Protein AF-A0A9E0L1C8-F1 (afdb_monomer_lite)

Foldseek 3Di:
DDDDDDDDPDDPPDPPDDPVPDDPVRVVVVVVVVLVPDDPVVNVVVVVLVVVLVVCCVPVNNVVSVLVVVQVVCVVVVHHRPD

Structure (mmCIF, N/CA/C/O backbone):
data_AF-A0A9E0L1C8-F1
#
_entry.id   AF-A0A9E0L1C8-F1
#
loop_
_atom_site.group_PDB
_atom_site.id
_atom_site.type_symbol
_atom_site.label_atom_id
_atom_site.label_alt_id
_atom_site.label_comp_id
_atom_site.label_asym_id
_atom_site.label_entity_id
_atom_site.label_seq_id
_atom_site.pdbx_PDB_ins_code
_atom_site.Cartn_x
_atom_site.Cartn_y
_atom_site.Cartn_z
_atom_site.occupancy
_atom_site.B_iso_or_equiv
_atom_site.auth_seq_id
_atom_site.auth_comp_id
_atom_site.auth_asym_id
_atom_site.auth_atom_id
_atom_site.pdbx_PDB_model_num
ATOM 1 N N . MET A 1 1 ? 44.581 -42.634 -7.617 1.00 48.56 1 MET A N 1
ATOM 2 C CA . MET A 1 1 ? 43.947 -41.435 -8.204 1.00 48.56 1 MET A CA 1
ATOM 3 C C . MET A 1 1 ? 42.532 -41.353 -7.664 1.00 48.56 1 MET A C 1
ATOM 5 O O . MET A 1 1 ? 41.663 -42.022 -8.201 1.00 48.56 1 MET A O 1
ATOM 9 N N . THR A 1 2 ? 42.317 -40.590 -6.593 1.00 48.06 2 THR A N 1
ATOM 10 C CA . THR A 1 2 ? 40.964 -40.250 -6.133 1.00 48.06 2 THR A CA 1
ATOM 11 C C . THR A 1 2 ? 41.056 -38.987 -5.287 1.00 48.06 2 THR A C 1
ATOM 13 O O . THR A 1 2 ? 41.482 -39.048 -4.141 1.00 48.06 2 THR A O 1
ATOM 16 N N . ASP A 1 3 ? 40.707 -37.846 -5.879 1.00 50.59 3 ASP A N 1
ATOM 17 C CA . ASP A 1 3 ? 40.562 -36.574 -5.170 1.00 50.59 3 ASP A CA 1
ATOM 18 C C . ASP A 1 3 ? 39.080 -36.185 -5.238 1.00 50.59 3 ASP A C 1
ATOM 20 O O . ASP A 1 3 ? 38.542 -35.852 -6.296 1.00 50.59 3 ASP A O 1
ATOM 24 N N . PHE A 1 4 ? 38.391 -36.380 -4.116 1.00 56.19 4 PHE A N 1
ATOM 25 C CA . PHE A 1 4 ? 36.957 -36.166 -3.958 1.00 56.19 4 PHE A CA 1
ATOM 26 C C . PHE A 1 4 ? 36.733 -34.697 -3.587 1.00 56.19 4 PHE A C 1
ATOM 28 O O . PHE A 1 4 ? 36.770 -34.307 -2.420 1.00 56.19 4 PHE A O 1
ATOM 35 N N . LYS A 1 5 ? 36.563 -33.851 -4.603 1.00 57.00 5 LYS A N 1
ATOM 36 C CA . LYS A 1 5 ? 36.420 -32.402 -4.439 1.00 57.00 5 LYS A CA 1
ATOM 37 C C . LYS A 1 5 ? 34.967 -32.044 -4.094 1.00 57.00 5 LYS A C 1
ATOM 39 O O . LYS A 1 5 ? 34.164 -31.759 -4.976 1.00 57.00 5 LYS A O 1
ATOM 44 N N . ILE A 1 6 ? 34.620 -32.055 -2.806 1.00 63.53 6 ILE A N 1
ATOM 45 C CA . ILE A 1 6 ? 33.358 -31.489 -2.293 1.00 63.53 6 ILE A CA 1
ATOM 46 C C . ILE A 1 6 ? 33.546 -29.987 -2.099 1.00 63.53 6 ILE A C 1
ATOM 48 O O . ILE A 1 6 ? 34.380 -29.609 -1.281 1.00 63.53 6 ILE A O 1
ATOM 52 N N . ARG A 1 7 ? 32.728 -29.150 -2.753 1.00 56.94 7 ARG A N 1
ATOM 53 C CA . ARG A 1 7 ? 32.205 -27.895 -2.172 1.00 56.94 7 ARG A CA 1
ATOM 54 C C . ARG A 1 7 ? 30.886 -27.488 -2.844 1.00 56.94 7 ARG A C 1
ATOM 56 O O . ARG A 1 7 ? 30.925 -27.065 -3.995 1.00 56.94 7 ARG A O 1
ATOM 63 N N . PRO A 1 8 ? 29.760 -27.460 -2.118 1.00 55.66 8 PRO A N 1
ATOM 64 C CA . PRO A 1 8 ? 28.748 -26.440 -2.314 1.00 55.66 8 PRO A CA 1
ATOM 65 C C . PRO A 1 8 ? 28.951 -25.377 -1.228 1.00 55.66 8 PRO A C 1
ATOM 67 O O . PRO A 1 8 ? 28.618 -25.581 -0.065 1.00 55.66 8 PRO A O 1
ATOM 70 N N . SER A 1 9 ? 29.557 -24.249 -1.596 1.00 60.91 9 SER A N 1
ATOM 71 C CA . SER A 1 9 ? 29.522 -23.043 -0.767 1.00 60.91 9 SER A CA 1
ATOM 72 C C . SER A 1 9 ? 28.265 -22.277 -1.154 1.00 60.91 9 SER A C 1
ATOM 74 O O . SER A 1 9 ? 28.329 -21.398 -2.011 1.00 60.91 9 SER A O 1
ATOM 76 N N . SER A 1 10 ? 27.121 -22.631 -0.568 1.00 64.50 10 SER A N 1
ATOM 77 C CA . SER A 1 10 ? 25.979 -21.717 -0.586 1.00 64.50 10 SER A CA 1
ATOM 78 C C . SER A 1 10 ? 26.403 -20.418 0.108 1.00 64.50 10 SER A C 1
ATOM 80 O O . SER A 1 10 ? 27.033 -20.493 1.169 1.00 64.50 10 SER A O 1
ATOM 82 N N . PRO A 1 11 ? 26.128 -19.237 -0.472 1.00 66.25 11 PRO A N 1
ATOM 83 C CA . PRO A 1 11 ? 26.365 -17.988 0.232 1.00 66.25 11 PRO A CA 1
ATOM 84 C C . PRO A 1 11 ? 25.521 -17.971 1.516 1.00 66.25 11 PRO A C 1
ATOM 86 O O . PRO A 1 11 ? 24.440 -18.570 1.539 1.00 66.25 11 PRO A O 1
ATOM 89 N N . PRO A 1 12 ? 25.997 -17.323 2.591 1.00 61.41 12 PRO A N 1
ATOM 90 C CA . PRO A 1 12 ? 25.170 -17.111 3.765 1.00 61.41 12 PRO A CA 1
ATOM 91 C C . PRO A 1 12 ? 23.941 -16.316 3.322 1.00 61.41 12 PRO A C 1
ATOM 93 O O . PRO A 1 12 ? 24.066 -15.188 2.848 1.00 61.41 12 PRO A O 1
ATOM 96 N N . VAL A 1 13 ? 22.757 -16.920 3.436 1.00 65.06 13 VAL A N 1
ATOM 97 C CA . VAL A 1 13 ? 21.499 -16.174 3.386 1.00 65.06 13 VAL A CA 1
ATOM 98 C C . VAL A 1 13 ? 21.579 -15.195 4.551 1.00 65.06 13 VAL A C 1
ATOM 100 O O . VAL A 1 13 ? 21.600 -15.619 5.708 1.00 65.06 13 VAL A O 1
ATOM 103 N N . ALA A 1 14 ? 21.747 -13.906 4.249 1.00 62.25 14 ALA A N 1
ATOM 104 C CA . ALA A 1 14 ? 21.707 -12.872 5.269 1.00 62.25 14 ALA A CA 1
ATOM 105 C C . ALA A 1 14 ? 20.362 -12.997 6.005 1.00 62.25 14 ALA A C 1
ATOM 107 O O . ALA A 1 14 ? 19.340 -13.189 5.339 1.00 62.25 14 ALA A O 1
ATOM 108 N N . PRO A 1 15 ? 20.337 -12.955 7.349 1.00 64.50 15 PRO A N 1
ATOM 109 C CA . PRO A 1 15 ? 19.080 -13.000 8.075 1.00 64.50 15 PRO A CA 1
ATOM 110 C C . PRO A 1 15 ? 18.222 -11.826 7.605 1.00 64.50 15 PRO A C 1
ATOM 112 O O . PRO A 1 15 ? 18.673 -10.682 7.664 1.00 64.50 15 PRO A O 1
ATOM 115 N N . LEU A 1 16 ? 17.012 -12.115 7.125 1.00 64.31 16 LEU A N 1
ATOM 116 C CA . LEU A 1 16 ? 15.987 -11.100 6.915 1.00 64.31 16 LEU A CA 1
ATOM 117 C C . LEU A 1 16 ? 15.755 -10.445 8.283 1.00 64.31 16 LEU A C 1
ATOM 119 O O . LEU A 1 16 ? 15.283 -11.112 9.206 1.00 64.31 16 LEU A O 1
ATOM 123 N N . ARG A 1 17 ? 16.201 -9.196 8.456 1.00 61.78 17 ARG A N 1
ATOM 124 C CA . ARG A 1 17 ? 15.977 -8.455 9.703 1.00 61.78 17 ARG A CA 1
ATOM 125 C C . ARG A 1 17 ? 14.479 -8.257 9.876 1.00 61.78 17 ARG A C 1
ATOM 127 O O . ARG A 1 17 ? 13.767 -8.017 8.904 1.00 61.78 17 ARG A O 1
ATOM 134 N N . HIS A 1 18 ? 13.997 -8.385 11.108 1.00 57.88 18 HIS A N 1
ATOM 135 C CA . HIS A 1 18 ? 12.598 -8.096 11.381 1.00 57.88 18 HIS A CA 1
ATOM 136 C C . HIS A 1 18 ? 12.348 -6.589 11.200 1.00 57.88 18 HIS A C 1
ATOM 138 O O . HIS A 1 18 ? 13.150 -5.790 11.689 1.00 57.88 18 HIS A O 1
ATOM 144 N N . PRO A 1 19 ? 11.225 -6.180 10.582 1.00 59.59 19 PRO A N 1
ATOM 145 C CA . PRO A 1 19 ? 10.912 -4.766 10.355 1.00 59.59 19 PRO A CA 1
ATOM 146 C C . PRO A 1 19 ? 10.843 -3.951 11.659 1.00 59.59 19 PRO A C 1
ATOM 148 O O . PRO A 1 19 ? 11.090 -2.752 11.655 1.00 59.59 19 PRO A O 1
ATOM 151 N N . SER A 1 20 ? 10.587 -4.598 12.802 1.00 61.88 20 SER A N 1
ATOM 152 C CA . SER A 1 20 ? 10.587 -3.960 14.128 1.00 61.88 20 SER A CA 1
ATOM 153 C C . SER A 1 20 ? 11.978 -3.616 14.685 1.00 61.88 20 SER A C 1
ATOM 155 O O . SER A 1 20 ? 12.056 -2.925 15.698 1.00 61.88 20 SER A O 1
ATOM 157 N N . GLU A 1 21 ? 13.066 -4.096 14.073 1.00 67.00 21 GLU A N 1
ATOM 158 C CA . GLU A 1 21 ? 14.454 -3.828 14.496 1.00 67.00 21 GLU A CA 1
ATOM 159 C C . GLU A 1 21 ? 15.171 -2.811 13.595 1.00 67.00 21 GLU A C 1
ATOM 161 O O . GLU A 1 21 ? 16.312 -2.436 13.874 1.00 67.00 21 GLU A O 1
ATOM 166 N N . MET A 1 22 ? 14.527 -2.385 12.508 1.00 72.94 22 MET A N 1
ATOM 167 C CA . MET A 1 22 ? 15.071 -1.411 11.568 1.00 72.94 22 MET A CA 1
ATOM 168 C C . MET A 1 22 ? 14.732 0.003 12.020 1.00 72.94 22 MET A C 1
ATOM 170 O O . MET A 1 22 ? 13.589 0.292 12.386 1.00 72.94 22 MET A O 1
ATOM 174 N N . ASP A 1 23 ? 15.712 0.901 11.962 1.00 86.81 23 ASP A N 1
ATOM 175 C CA . ASP A 1 23 ? 15.429 2.315 12.163 1.00 86.81 23 ASP A CA 1
ATOM 176 C C . ASP A 1 23 ? 14.648 2.883 10.956 1.00 86.81 23 ASP A C 1
ATOM 178 O O . ASP A 1 23 ? 14.536 2.254 9.901 1.00 86.81 23 ASP A O 1
ATOM 182 N N . LEU A 1 24 ? 14.013 4.038 11.141 1.00 86.25 24 LEU A N 1
ATOM 183 C CA . LEU A 1 24 ? 13.169 4.668 10.127 1.00 86.25 24 LEU A CA 1
ATOM 184 C C . LEU A 1 24 ? 13.926 4.956 8.813 1.00 86.25 24 LEU A C 1
ATOM 186 O O . LEU A 1 24 ? 13.340 4.863 7.734 1.00 86.25 24 LEU A O 1
ATOM 190 N N . GLU A 1 25 ? 15.208 5.303 8.890 1.00 89.00 25 GLU A N 1
ATOM 191 C CA . GLU A 1 25 ? 16.106 5.508 7.754 1.00 89.00 25 GLU A CA 1
ATOM 192 C C . GLU A 1 25 ? 16.301 4.205 6.973 1.00 89.00 25 GLU A C 1
ATOM 194 O O . GLU A 1 25 ? 16.074 4.188 5.763 1.00 89.00 25 GLU A O 1
ATOM 199 N N . ASP A 1 26 ? 16.594 3.101 7.663 1.00 90.31 26 ASP A N 1
ATOM 200 C CA . ASP A 1 26 ? 16.733 1.774 7.053 1.00 90.31 26 ASP A CA 1
ATOM 201 C C . ASP A 1 26 ? 15.429 1.329 6.362 1.00 90.31 26 ASP A C 1
ATOM 203 O O . ASP A 1 26 ? 15.453 0.865 5.221 1.00 90.31 26 ASP A O 1
ATOM 207 N N . GLN A 1 27 ? 14.274 1.525 7.012 1.00 87.69 27 GLN A N 1
ATOM 208 C CA . GLN A 1 27 ? 12.961 1.212 6.424 1.00 87.69 27 GLN A CA 1
ATOM 209 C C . GLN A 1 27 ? 12.671 2.082 5.194 1.00 87.69 27 GLN A C 1
ATOM 211 O O . GLN A 1 27 ? 12.125 1.612 4.196 1.00 87.69 27 GLN A O 1
ATOM 216 N N . THR A 1 28 ? 13.058 3.359 5.240 1.00 89.62 28 THR A N 1
ATOM 217 C CA . THR A 1 28 ? 12.894 4.284 4.112 1.00 89.62 28 THR A CA 1
ATOM 218 C C . THR A 1 28 ? 13.749 3.853 2.923 1.00 89.62 28 THR A C 1
ATOM 220 O O . THR A 1 28 ? 13.264 3.858 1.791 1.00 89.62 28 THR A O 1
ATOM 223 N N . ILE A 1 29 ? 15.002 3.462 3.163 1.00 92.06 29 ILE A N 1
ATOM 224 C CA . ILE A 1 29 ? 15.909 2.975 2.118 1.00 92.06 29 ILE A CA 1
ATOM 225 C C . ILE A 1 29 ? 15.345 1.706 1.479 1.00 92.06 29 ILE A C 1
ATOM 227 O O . ILE A 1 29 ? 15.245 1.651 0.255 1.00 92.06 29 ILE A O 1
ATOM 231 N N . GLU A 1 30 ? 14.902 0.731 2.275 1.00 91.88 30 GLU A N 1
ATOM 232 C CA . GLU A 1 30 ? 14.335 -0.520 1.757 1.00 91.88 30 GLU A CA 1
ATOM 233 C C . GLU A 1 30 ? 13.095 -0.268 0.881 1.00 91.88 30 GLU A C 1
ATOM 235 O O . GLU A 1 30 ? 12.983 -0.802 -0.226 1.00 91.88 30 GLU A O 1
ATOM 240 N N . LEU A 1 31 ? 12.186 0.610 1.318 1.00 88.81 31 LEU A N 1
ATOM 241 C CA . LEU A 1 31 ? 11.018 1.005 0.523 1.00 88.81 31 LEU A CA 1
ATOM 242 C C . LEU A 1 31 ? 11.421 1.657 -0.808 1.00 88.81 31 LEU A C 1
ATOM 244 O O . LEU A 1 31 ? 10.816 1.363 -1.842 1.00 88.81 31 LEU A O 1
ATOM 248 N N . LEU A 1 32 ? 12.440 2.522 -0.808 1.00 90.06 32 LEU A N 1
ATOM 249 C CA . LEU A 1 32 ? 12.952 3.165 -2.023 1.00 90.06 32 LEU A CA 1
ATOM 250 C C . LEU A 1 32 ? 13.618 2.161 -2.971 1.00 90.06 32 LEU A C 1
ATOM 252 O O . LEU A 1 32 ? 13.416 2.244 -4.185 1.00 90.06 32 LEU A O 1
ATOM 256 N N . GLU A 1 33 ? 14.375 1.201 -2.441 1.00 92.88 33 GLU A N 1
ATOM 257 C CA . GLU A 1 33 ? 14.983 0.125 -3.224 1.00 92.88 33 GLU A CA 1
ATOM 258 C C . GLU A 1 33 ? 13.913 -0.749 -3.882 1.00 92.88 33 GLU A C 1
ATOM 260 O O . GLU A 1 33 ? 13.971 -0.969 -5.094 1.00 92.88 33 GLU A O 1
ATOM 265 N N . MET A 1 34 ? 12.883 -1.167 -3.141 1.00 89.62 34 MET A N 1
ATOM 266 C CA . MET 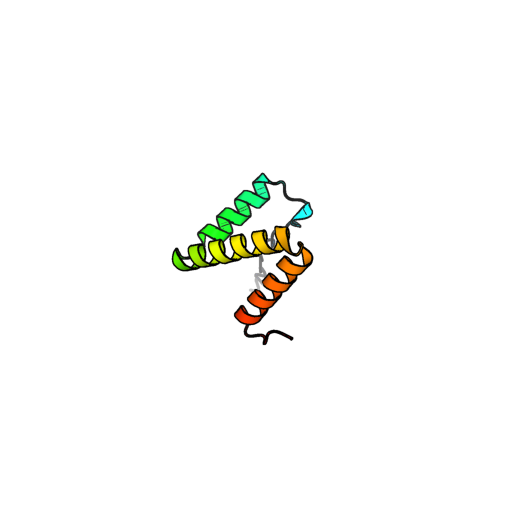A 1 34 ? 11.754 -1.919 -3.703 1.00 89.62 34 MET A CA 1
ATOM 267 C C . MET A 1 34 ? 11.019 -1.123 -4.783 1.00 89.62 34 MET A C 1
ATOM 269 O O . MET A 1 34 ? 10.724 -1.648 -5.858 1.00 89.62 34 MET A O 1
ATOM 273 N N . ALA A 1 35 ? 10.763 0.160 -4.531 1.00 89.31 35 ALA A N 1
ATOM 274 C CA . ALA A 1 35 ? 10.105 1.037 -5.488 1.00 89.31 35 ALA A CA 1
ATOM 275 C C . ALA A 1 35 ? 10.938 1.190 -6.778 1.00 89.31 35 ALA A C 1
ATOM 277 O O . ALA A 1 35 ? 10.378 1.212 -7.874 1.00 89.31 35 ALA A O 1
ATOM 278 N N . SER A 1 36 ? 12.272 1.217 -6.682 1.00 90.94 36 SER A N 1
ATOM 279 C CA . SER A 1 36 ? 13.170 1.343 -7.842 1.00 90.94 36 SER A CA 1
ATOM 280 C C . SER A 1 36 ? 13.070 0.190 -8.854 1.00 90.94 36 SER A C 1
ATOM 282 O O . SER A 1 36 ? 13.439 0.362 -10.016 1.00 90.94 36 SER A O 1
ATOM 284 N N . LEU A 1 37 ? 12.537 -0.966 -8.440 1.00 92.94 37 LEU A N 1
ATOM 285 C CA . LEU A 1 37 ? 12.341 -2.143 -9.293 1.00 92.94 37 LEU A CA 1
ATOM 286 C C . LEU A 1 37 ? 11.067 -2.064 -10.150 1.00 92.94 37 LEU A C 1
ATOM 288 O O . LEU A 1 37 ? 10.872 -2.892 -11.042 1.00 92.94 37 LEU A O 1
ATOM 292 N N . LEU A 1 38 ? 10.188 -1.097 -9.886 1.00 91.62 38 LEU A N 1
ATOM 293 C CA . LEU A 1 38 ? 8.895 -0.974 -10.551 1.00 91.62 38 LEU A CA 1
ATOM 294 C C . LEU A 1 38 ? 8.993 -0.178 -11.853 1.00 91.62 38 LEU A C 1
ATOM 296 O O . LEU A 1 38 ? 9.728 0.805 -11.969 1.00 91.62 38 LEU A O 1
ATOM 300 N N . SER A 1 39 ? 8.173 -0.553 -12.838 1.00 95.31 39 SER A N 1
ATOM 301 C CA . SER A 1 39 ? 7.973 0.297 -14.011 1.00 95.31 39 SER A CA 1
ATOM 302 C C . SER A 1 39 ? 7.247 1.597 -13.618 1.00 95.31 39 SER A C 1
ATOM 304 O O . SER A 1 39 ? 6.530 1.625 -12.614 1.00 95.31 39 SER A O 1
ATOM 306 N N . PRO A 1 40 ? 7.326 2.678 -14.420 1.00 92.31 40 PRO A N 1
ATOM 307 C CA . PRO A 1 40 ? 6.601 3.920 -14.128 1.00 92.31 40 PRO A CA 1
ATOM 308 C C . PRO A 1 40 ? 5.086 3.726 -13.959 1.00 92.31 40 PRO A C 1
ATOM 310 O O . PRO A 1 40 ? 4.446 4.424 -13.173 1.00 92.31 40 PRO A O 1
ATOM 313 N N . ARG A 1 41 ? 4.506 2.762 -14.685 1.00 93.69 41 ARG A N 1
ATOM 314 C CA . ARG A 1 41 ? 3.084 2.418 -14.582 1.00 93.69 41 ARG A CA 1
ATOM 315 C C . ARG A 1 41 ? 2.764 1.745 -13.249 1.00 93.69 41 ARG A C 1
ATOM 317 O O . ARG A 1 41 ? 1.758 2.082 -12.623 1.00 93.69 41 ARG A O 1
ATOM 324 N N . ASP A 1 42 ? 3.603 0.807 -12.831 1.00 92.12 42 ASP A N 1
ATOM 325 C CA . ASP A 1 42 ? 3.395 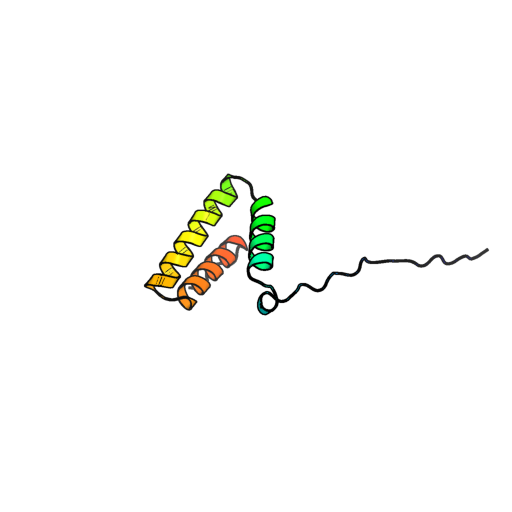0.059 -11.590 1.00 92.12 42 ASP A CA 1
ATOM 326 C C . ASP A 1 42 ? 3.620 0.968 -10.383 1.00 92.12 42 ASP A C 1
ATOM 328 O O . ASP A 1 42 ? 2.817 0.958 -9.457 1.00 92.12 42 ASP A O 1
ATOM 332 N N . MET A 1 43 ? 4.613 1.858 -10.455 1.00 92.88 43 MET A N 1
ATOM 333 C CA . MET A 1 43 ? 4.831 2.912 -9.465 1.00 92.88 43 MET A CA 1
ATOM 334 C C . MET A 1 43 ? 3.601 3.816 -9.303 1.00 92.88 43 MET A C 1
ATOM 336 O O . MET A 1 43 ? 3.164 4.085 -8.185 1.00 92.88 43 MET A O 1
ATOM 340 N N . ALA A 1 44 ? 3.011 4.277 -10.413 1.00 93.06 44 ALA A N 1
ATOM 341 C CA . ALA A 1 44 ? 1.805 5.101 -10.366 1.00 93.06 44 ALA A CA 1
ATOM 342 C C . ALA A 1 44 ? 0.624 4.346 -9.734 1.00 93.06 44 ALA A C 1
ATOM 344 O O . ALA A 1 44 ? -0.129 4.916 -8.947 1.00 93.06 44 ALA A O 1
ATOM 345 N N . THR A 1 45 ? 0.489 3.055 -10.044 1.00 91.94 45 THR A N 1
ATOM 346 C CA . THR A 1 45 ? -0.551 2.193 -9.468 1.00 91.94 45 THR A CA 1
ATOM 347 C C . THR A 1 45 ? -0.337 2.002 -7.965 1.00 91.94 45 THR A C 1
ATOM 349 O O . THR A 1 45 ? -1.268 2.209 -7.188 1.00 91.94 45 THR A O 1
ATOM 352 N N . LEU A 1 46 ? 0.895 1.702 -7.542 1.00 91.69 46 LEU A N 1
ATOM 353 C CA . LEU A 1 46 ? 1.267 1.557 -6.135 1.00 91.69 46 LEU A CA 1
ATOM 354 C C . LEU A 1 46 ? 1.004 2.845 -5.349 1.00 91.69 46 LEU A C 1
ATOM 356 O O . LEU A 1 46 ? 0.416 2.792 -4.274 1.00 91.69 46 LEU A O 1
ATOM 360 N N . SER A 1 47 ? 1.359 4.009 -5.900 1.00 93.56 47 SER A N 1
ATOM 361 C CA . SER A 1 47 ? 1.096 5.307 -5.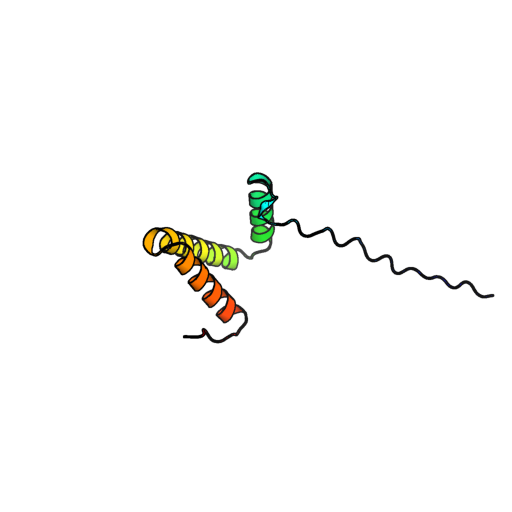265 1.00 93.56 47 SER A CA 1
ATOM 362 C C . SER A 1 47 ?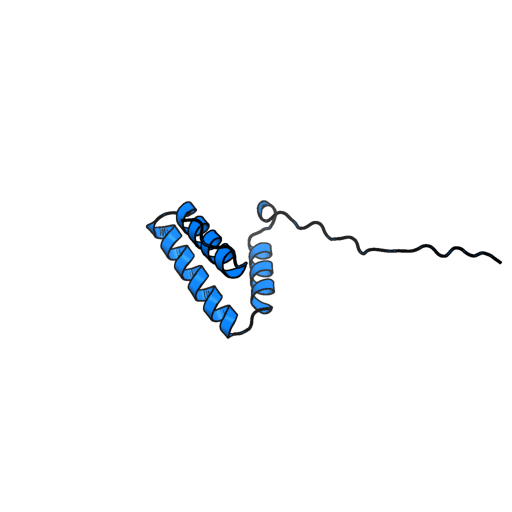 -0.396 5.533 -4.992 1.00 93.56 47 SER A C 1
ATOM 364 O O . SER A 1 47 ? -0.762 6.021 -3.922 1.00 93.56 47 SER A O 1
ATOM 366 N N . VAL A 1 48 ? -1.270 5.143 -5.926 1.00 95.19 48 VAL A N 1
ATOM 367 C CA . VAL A 1 48 ? -2.725 5.239 -5.739 1.00 95.19 48 VAL A CA 1
ATOM 368 C C . VAL A 1 48 ? -3.210 4.276 -4.655 1.00 95.19 48 VAL A C 1
ATOM 370 O O . VAL A 1 48 ? -4.017 4.683 -3.819 1.00 95.19 48 VAL A O 1
ATOM 373 N N . ILE A 1 49 ? -2.708 3.037 -4.639 1.00 93.94 49 ILE A N 1
ATOM 374 C CA . ILE A 1 49 ? -3.059 2.031 -3.624 1.00 93.94 49 ILE A CA 1
ATOM 375 C C . ILE A 1 49 ? -2.641 2.508 -2.230 1.00 93.94 49 ILE A C 1
ATOM 377 O O . ILE A 1 49 ? -3.477 2.540 -1.331 1.00 93.94 49 ILE A O 1
ATOM 381 N N . VAL A 1 50 ? -1.390 2.947 -2.063 1.00 93.94 50 VAL A N 1
ATOM 382 C CA . VAL A 1 50 ? -0.858 3.435 -0.779 1.00 93.94 50 VAL A CA 1
ATOM 383 C C . VAL A 1 50 ? -1.650 4.640 -0.281 1.00 93.94 50 VAL A C 1
ATOM 385 O O . VAL A 1 50 ? -2.059 4.665 0.877 1.00 93.94 50 VAL A O 1
ATOM 388 N N . ARG A 1 51 ? -1.938 5.618 -1.154 1.00 96.44 51 ARG A N 1
ATOM 389 C CA . ARG A 1 51 ? -2.752 6.779 -0.770 1.00 96.44 51 ARG A CA 1
ATOM 390 C C . ARG A 1 51 ? -4.141 6.355 -0.303 1.00 96.44 51 ARG A C 1
ATOM 392 O O . ARG A 1 51 ? -4.611 6.838 0.720 1.00 96.44 51 ARG A O 1
ATOM 399 N N . ARG A 1 52 ? -4.796 5.446 -1.030 1.00 96.50 52 ARG A N 1
ATOM 400 C CA . ARG A 1 52 ? -6.145 5.001 -0.670 1.00 96.50 52 ARG A CA 1
ATOM 401 C C . ARG A 1 52 ? -6.158 4.189 0.625 1.00 96.50 52 ARG A C 1
ATOM 403 O O . ARG A 1 52 ? -7.081 4.349 1.413 1.00 96.50 52 ARG A O 1
ATOM 410 N N . ALA A 1 53 ? -5.142 3.363 0.861 1.00 96.38 53 ALA A N 1
ATOM 411 C CA . ALA A 1 53 ? -4.987 2.633 2.115 1.00 96.38 53 ALA A CA 1
ATOM 412 C C . ALA A 1 53 ? -4.790 3.584 3.305 1.00 96.38 53 ALA A C 1
ATOM 414 O O . ALA A 1 53 ? -5.410 3.382 4.343 1.00 96.38 53 ALA A O 1
ATOM 415 N N . ALA A 1 54 ? -4.011 4.659 3.137 1.00 96.19 54 ALA A N 1
ATOM 416 C CA . ALA A 1 54 ? -3.861 5.692 4.162 1.00 96.19 54 ALA A CA 1
ATOM 417 C C . ALA A 1 54 ? -5.196 6.397 4.465 1.00 96.19 54 ALA A C 1
ATOM 419 O O . ALA A 1 54 ? -5.581 6.500 5.625 1.00 96.19 54 ALA A O 1
ATOM 420 N N . GLU A 1 55 ? -5.955 6.791 3.435 1.00 98.06 55 GLU A N 1
ATOM 421 C CA . GLU A 1 55 ? -7.289 7.393 3.604 1.00 98.06 55 GLU A CA 1
ATOM 422 C C . GLU A 1 55 ? -8.257 6.465 4.365 1.00 98.06 55 GLU A C 1
ATO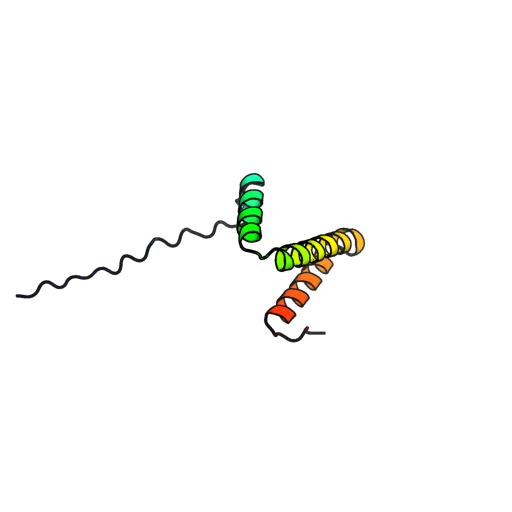M 424 O O . GLU A 1 55 ? -9.006 6.920 5.231 1.00 98.06 55 GLU A O 1
ATOM 429 N N . ILE A 1 56 ? -8.248 5.160 4.064 1.00 97.94 56 ILE A N 1
ATOM 430 C CA . ILE A 1 56 ? -9.055 4.153 4.778 1.00 97.94 56 ILE A CA 1
ATOM 431 C C . ILE A 1 56 ? -8.567 4.014 6.221 1.00 97.94 56 ILE A C 1
ATOM 433 O O . ILE A 1 56 ? -9.378 4.008 7.141 1.00 97.94 56 ILE A O 1
ATOM 437 N N . SER A 1 57 ? -7.252 3.980 6.442 1.00 97.94 57 SER A N 1
ATOM 438 C CA . SER A 1 57 ? -6.679 3.893 7.787 1.00 97.94 57 SER A CA 1
ATOM 439 C C . SER A 1 57 ? -7.085 5.078 8.662 1.00 97.94 57 SER A C 1
ATOM 441 O O . SER A 1 57 ? -7.340 4.901 9.850 1.00 97.94 57 SER A O 1
ATOM 443 N N . GLU A 1 58 ? -7.157 6.280 8.087 1.00 97.75 58 GLU A N 1
ATOM 444 C CA . GLU A 1 58 ? -7.566 7.500 8.790 1.00 97.75 58 GLU A CA 1
ATOM 445 C C . GLU A 1 58 ? -9.075 7.558 9.070 1.00 97.75 58 GLU A C 1
ATOM 447 O O . GLU A 1 58 ? -9.488 8.126 10.081 1.00 97.75 58 GLU A O 1
ATOM 452 N N . SER A 1 59 ? -9.907 7.001 8.183 1.00 97.94 59 SER A N 1
ATOM 453 C CA . SER A 1 59 ? -11.371 7.141 8.248 1.00 97.94 59 SER A CA 1
ATOM 454 C C . SER A 1 59 ? -12.101 5.942 8.859 1.00 97.94 59 SER A C 1
ATOM 456 O O . SER A 1 59 ? -13.087 6.130 9.571 1.00 97.94 59 SER A O 1
ATOM 458 N N . GLU A 1 60 ? -11.627 4.729 8.597 1.00 97.56 60 GLU A N 1
ATOM 459 C CA . GLU A 1 60 ? -12.251 3.455 8.983 1.00 97.56 60 GLU A CA 1
ATOM 460 C C . GLU A 1 60 ? -11.376 2.650 9.960 1.00 97.56 60 GLU A C 1
ATOM 462 O O . GLU A 1 60 ? -11.875 1.756 10.642 1.00 97.56 60 GLU A O 1
ATOM 467 N N . GLY A 1 61 ? -10.093 3.008 10.081 1.00 96.81 61 GLY A N 1
ATOM 468 C CA . GLY A 1 61 ? -9.129 2.399 10.994 1.00 96.81 61 GLY A CA 1
ATOM 469 C C . GLY A 1 61 ? -8.097 1.516 10.291 1.00 96.81 61 GLY A C 1
ATOM 470 O O . GLY A 1 61 ? -8.303 1.018 9.183 1.00 96.81 61 GLY A O 1
ATOM 471 N N . GLU A 1 62 ? -6.963 1.314 10.963 1.00 96.56 62 GLU A N 1
ATOM 472 C CA . GLU A 1 62 ? -5.813 0.569 10.435 1.00 96.56 62 GLU A CA 1
ATOM 473 C C . GLU A 1 62 ? -6.165 -0.881 10.068 1.00 96.56 62 GLU A C 1
ATOM 475 O O . GLU A 1 62 ? -5.804 -1.352 8.992 1.00 96.56 62 GLU A O 1
ATOM 480 N N . GLU A 1 63 ? -6.940 -1.572 10.909 1.00 97.12 63 GLU A N 1
ATOM 481 C CA . GLU A 1 63 ? -7.362 -2.959 10.662 1.00 97.12 63 GLU A CA 1
ATOM 482 C C . GLU A 1 63 ? -8.151 -3.101 9.349 1.00 97.12 63 GLU A C 1
ATOM 484 O O . GLU A 1 63 ? -7.961 -4.065 8.606 1.00 97.12 63 GLU A O 1
ATOM 489 N N . VAL A 1 64 ? -8.997 -2.115 9.026 1.00 96.94 64 VAL A N 1
ATOM 490 C CA . VAL A 1 64 ? -9.771 -2.094 7.776 1.00 96.94 64 VAL A CA 1
ATOM 491 C C . VAL A 1 64 ? -8.848 -1.860 6.582 1.00 96.94 64 VAL A C 1
ATOM 493 O O . VAL A 1 64 ? -8.975 -2.539 5.562 1.00 96.94 64 VAL A O 1
ATOM 496 N N . ALA A 1 65 ? -7.881 -0.947 6.705 1.00 97.31 65 ALA A N 1
ATOM 497 C CA . ALA A 1 65 ? -6.896 -0.698 5.655 1.00 97.31 65 ALA A CA 1
ATOM 498 C C . ALA A 1 65 ? -6.053 -1.947 5.350 1.00 97.31 65 ALA A C 1
ATOM 500 O O . ALA A 1 65 ? -5.850 -2.274 4.178 1.00 97.31 65 ALA A O 1
ATOM 501 N N . ILE A 1 66 ? -5.624 -2.678 6.383 1.00 96.31 66 ILE A N 1
ATOM 502 C CA . ILE A 1 66 ? -4.898 -3.947 6.238 1.00 96.31 66 ILE A CA 1
ATOM 503 C C . ILE A 1 66 ? -5.779 -4.993 5.547 1.00 96.31 66 ILE A C 1
ATOM 505 O O . ILE A 1 66 ? -5.346 -5.583 4.561 1.00 96.31 66 ILE A O 1
ATOM 509 N N . ALA A 1 67 ? -7.033 -5.168 5.978 1.00 95.31 67 ALA A N 1
ATOM 510 C CA . ALA A 1 67 ? -7.950 -6.130 5.361 1.00 95.31 67 ALA A CA 1
ATOM 511 C C . ALA A 1 67 ? -8.186 -5.848 3.864 1.00 95.31 67 ALA A C 1
ATOM 513 O O . ALA A 1 67 ? -8.274 -6.773 3.055 1.00 95.31 67 ALA A O 1
ATOM 514 N N . VAL A 1 68 ? -8.260 -4.573 3.471 1.00 94.56 68 VAL A N 1
ATOM 515 C CA . VAL A 1 68 ? -8.369 -4.173 2.059 1.00 94.56 68 VAL A CA 1
ATOM 516 C C . VAL A 1 68 ? -7.088 -4.499 1.286 1.00 94.56 68 VAL A C 1
ATOM 518 O O . VAL A 1 68 ? -7.168 -5.014 0.169 1.00 94.56 68 VAL A O 1
ATOM 521 N N . LEU A 1 69 ? -5.911 -4.230 1.858 1.00 95.31 69 LEU A N 1
ATOM 522 C CA . LEU A 1 69 ? -4.629 -4.581 1.237 1.00 95.31 69 LEU A CA 1
ATOM 523 C C . LEU A 1 69 ? -4.472 -6.100 1.072 1.00 95.31 69 LEU A C 1
ATOM 525 O O . LEU A 1 69 ? -4.043 -6.543 0.006 1.00 95.31 69 LEU A O 1
ATOM 529 N N . ASP A 1 70 ? -4.897 -6.891 2.057 1.00 95.00 70 ASP A N 1
ATOM 530 C CA . ASP A 1 70 ? -4.908 -8.356 1.983 1.00 95.00 70 ASP A CA 1
ATOM 531 C C . ASP A 1 70 ? -5.829 -8.867 0.867 1.00 95.00 70 ASP A C 1
ATOM 533 O O . ASP A 1 70 ? -5.452 -9.767 0.113 1.00 95.00 70 ASP A O 1
ATOM 537 N N . GLN A 1 71 ? -7.010 -8.265 0.689 1.00 92.19 71 GLN A N 1
ATOM 538 C CA . GLN A 1 71 ? -7.904 -8.605 -0.424 1.00 92.19 71 GLN A CA 1
ATOM 539 C C . GLN A 1 71 ? -7.281 -8.278 -1.785 1.00 92.19 71 GLN A C 1
ATOM 541 O O . GLN A 1 71 ? -7.352 -9.093 -2.708 1.00 92.19 71 GLN A O 1
ATOM 546 N N . ILE A 1 72 ? -6.644 -7.110 -1.924 1.00 91.19 72 ILE A N 1
ATOM 547 C CA . ILE A 1 72 ? -5.929 -6.729 -3.153 1.00 91.19 72 ILE A CA 1
ATOM 548 C C . ILE A 1 72 ? -4.814 -7.735 -3.440 1.00 91.19 72 ILE A C 1
ATOM 550 O O . ILE A 1 72 ? -4.693 -8.209 -4.570 1.00 91.19 72 ILE A O 1
ATOM 554 N N . HIS A 1 73 ? -4.027 -8.090 -2.424 1.00 89.62 73 HIS A N 1
ATOM 555 C CA . HIS A 1 73 ? -2.970 -9.083 -2.551 1.00 89.62 73 HIS A CA 1
ATOM 556 C C . HIS A 1 73 ? -3.530 -10.445 -2.985 1.00 89.62 73 HIS A C 1
ATOM 558 O O . HIS A 1 73 ? -3.022 -11.035 -3.938 1.00 89.62 73 HIS A O 1
ATOM 564 N N . GLY A 1 74 ? -4.635 -10.893 -2.382 1.00 90.25 74 GLY A N 1
ATOM 565 C CA . GLY A 1 74 ? -5.338 -12.113 -2.777 1.00 90.25 74 GLY A CA 1
ATOM 566 C C . GLY A 1 74 ? -5.749 -12.110 -4.251 1.00 90.25 74 GLY A C 1
ATOM 567 O O . GLY A 1 74 ? -5.459 -13.070 -4.964 1.00 90.25 74 GLY A O 1
ATOM 568 N N . ILE A 1 75 ? -6.333 -11.012 -4.743 1.00 87.62 75 ILE A N 1
ATOM 569 C CA . ILE A 1 75 ? -6.713 -10.865 -6.158 1.00 87.62 75 ILE A CA 1
ATOM 570 C C . ILE A 1 75 ? -5.486 -10.964 -7.075 1.00 87.62 75 ILE A C 1
ATOM 572 O O . ILE A 1 75 ? -5.547 -11.624 -8.114 1.00 87.62 75 ILE A O 1
ATOM 576 N N . LEU A 1 76 ? -4.369 -10.332 -6.702 1.00 85.12 76 LEU A N 1
ATOM 577 C CA . LEU A 1 76 ? -3.125 -10.364 -7.480 1.00 85.12 76 LEU A CA 1
ATOM 578 C C . LEU A 1 76 ? -2.482 -11.759 -7.510 1.00 85.12 76 LEU A C 1
ATOM 580 O O . LEU A 1 76 ? -1.926 -12.145 -8.537 1.00 85.12 76 LEU A O 1
ATOM 584 N N . GLU A 1 77 ? -2.606 -12.537 -6.433 1.00 88.94 77 GLU A N 1
ATOM 585 C CA . GLU A 1 77 ? -2.197 -13.949 -6.391 1.00 88.9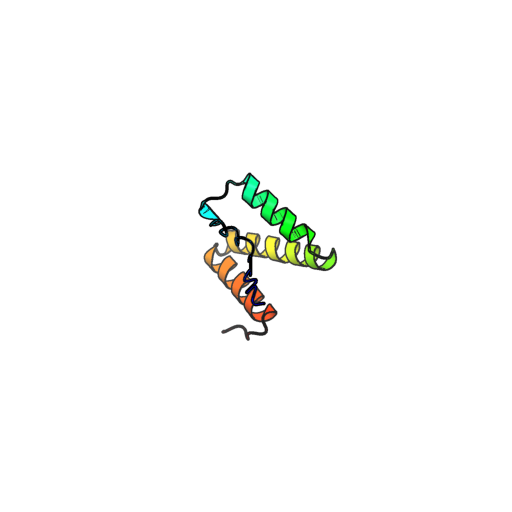4 77 GLU A CA 1
ATOM 586 C C . GLU A 1 77 ? -3.179 -14.893 -7.113 1.00 88.94 77 GLU A C 1
ATOM 588 O O . GLU A 1 77 ? -2.931 -16.097 -7.211 1.00 88.94 77 GLU A O 1
ATOM 593 N N . GLY A 1 78 ? -4.302 -14.379 -7.624 1.00 78.19 78 GLY A N 1
ATOM 594 C CA . GLY A 1 78 ? -5.348 -15.187 -8.250 1.00 78.19 78 GLY A CA 1
ATOM 595 C C . GLY A 1 78 ? -6.216 -15.963 -7.253 1.00 78.19 78 GLY A C 1
ATOM 596 O O . GLY A 1 78 ? -6.910 -16.900 -7.654 1.00 78.19 78 GLY A O 1
ATOM 597 N N . ARG A 1 79 ? -6.207 -15.592 -5.967 1.00 63.81 79 ARG A N 1
ATOM 598 C CA . ARG A 1 79 ? -7.193 -16.059 -4.983 1.00 63.81 79 ARG A CA 1
ATOM 599 C C . ARG A 1 79 ? -8.481 -15.251 -5.144 1.00 63.81 79 ARG A C 1
ATOM 601 O O . ARG A 1 79 ? -8.448 -14.038 -5.344 1.00 63.81 79 ARG A O 1
ATOM 608 N N . ALA A 1 80 ? -9.628 -15.926 -5.072 1.00 54.75 80 ALA A N 1
ATOM 609 C CA . ALA A 1 80 ? -10.909 -15.230 -5.014 1.00 54.75 80 ALA A CA 1
ATOM 610 C C . ALA A 1 80 ? -10.978 -14.419 -3.705 1.00 54.75 80 ALA A C 1
ATOM 612 O O . ALA A 1 80 ? -10.520 -14.929 -2.681 1.00 54.75 80 ALA A O 1
ATOM 613 N N . PRO A 1 81 ? -11.516 -13.186 -3.714 1.00 53.09 81 PRO A N 1
ATOM 614 C CA . PRO A 1 81 ? -11.782 -12.475 -2.472 1.00 53.09 81 PRO A CA 1
ATOM 615 C C . PRO A 1 81 ? -12.807 -13.293 -1.678 1.00 53.09 81 PRO A C 1
ATOM 617 O O . PRO A 1 81 ? -13.930 -13.484 -2.147 1.00 53.09 81 PRO A O 1
ATOM 620 N N . ASP A 1 82 ? -12.401 -13.830 -0.526 1.00 55.94 82 ASP A N 1
ATOM 621 C CA . ASP A 1 82 ? -13.340 -14.453 0.406 1.00 55.94 82 ASP A CA 1
ATOM 622 C C . ASP A 1 82 ? -14.240 -13.337 0.955 1.00 55.94 82 ASP A C 1
ATOM 624 O O . ASP A 1 82 ? -13.767 -12.388 1.584 1.00 55.94 82 ASP A O 1
ATOM 628 N N . ALA A 1 83 ? -15.520 -13.423 0.588 1.00 41.50 83 ALA A N 1
ATOM 629 C CA . ALA A 1 83 ? -16.592 -12.499 0.945 1.00 41.50 83 ALA A CA 1
ATOM 630 C C . ALA A 1 83 ? -17.206 -12.826 2.311 1.00 41.50 83 ALA A C 1
ATOM 632 O O . ALA A 1 83 ? -17.240 -14.026 2.675 1.00 41.50 83 ALA A O 1
#

Sequence (83 aa):
MTDFKIRPSSPPVAPLRHPSEMDLEDQTIELLEMASLLSPRDMATLSVIVRRAAEISESEGEEVAIAVLDQIHGILEGRAPDA

Radius of gyration: 20.18 Å; chains: 1; bounding box: 60×49×29 Å

pLDDT: mean 81.84, std 16.56, range [41.5, 98.06]

Secondary structure (DSSP, 8-state):
---------PPP------GGGS-HHHHHHHHHHHHHTS-HHHHHHHHHHHHHHHHHHHHT-HHHHHHHHHHHHHHHTT-----